Protein AF-A0A667HXL5-F1 (afdb_monomer)

Sequence (169 aa):
MDNKGWSLKGSLLFLLLLLSDLLLCKSVASLPICPSGAVNCQVSLRDLFDRAVILSHYIHNLSSEMFNEFDKRYAQGRGFITKAINSCHTSSLPTPEDKEQAQQIHVHPGVRENEVYSVWSGLPSLQMADEDSRLFAFYNLLHCLRRDSHKIDSYLKLLKCRIVYDSNC

Foldseek 3Di:
DDDPDDPPVVVVVVVVVVVVVVVVVPPDPPDPPAPPPDPDRDDDPLNVLVVQLVVLVVQLVVLVVVLVVLCVPPPPPVPLVVVLPCVDQCSPPPADPDPVSLVPDDDDPPDPDPPDDRDDDLVVQCVDPDPSSNSSSVNNVSVNSNVVSVSSSVSSVSCSCCVVPVVPD

Radius of gyration: 20.73 Å; Cα contacts (8 Å, |Δi|>4): 89; chains: 1; bounding box: 46×42×64 Å

pLDDT: mean 81.25, std 16.04, range [35.31, 98.56]

InterPro domains:
  IPR001400 Somatotropin/prolactin [PF00103] (17-106)
  IPR001400 Somatotropin/prolactin [PTHR11417] (10-106)
  IPR009079 Four-helical cytokine-like, core [G3DSA:1.20.1250.10] (27-106)
  IPR009079 Four-helical cytokine-like, core [G3DSA:1.20.1250.10] (107-169)
  IPR009079 Four-helical cytokine-like, core [SSF47266] (31-169)
  IPR018116 Somatotropin hormone, conserved site [PS00338] (144-161)

Organism: Lynx canadensis (NCBI:txid61383)

Nearest PDB structures (foldseek):
  3nce-assembly1_A  TM=9.709E-01  e=1.136E-11  Homo sapiens
  3ncb-assembly1_A  TM=9.702E-01  e=1.260E-11  Homo sapiens
  3ncc-assembly1_A  TM=9.684E-01  e=1.809E-11  Homo sapiens
  3ncf-assembly1_A  TM=9.667E-01  e=3.928E-11  Homo sapiens
  3npz-assembly1_A  TM=8.610E-01  e=1.074E-09  Homo sapiens

Structure (mmCIF, N/CA/C/O backbone):
data_AF-A0A667HXL5-F1
#
_entry.id   AF-A0A667HXL5-F1
#
loop_
_atom_site.group_PDB
_atom_site.id
_atom_site.type_symbol
_atom_site.label_atom_id
_atom_site.label_alt_id
_atom_site.label_comp_id
_atom_site.label_asym_id
_atom_site.label_entity_id
_atom_site.label_seq_id
_atom_site.pdbx_PDB_ins_code
_atom_site.Cartn_x
_atom_site.Cartn_y
_atom_site.Cartn_z
_atom_site.occupancy
_atom_site.B_iso_or_equiv
_atom_site.auth_seq_id
_atom_site.auth_comp_id
_atom_site.auth_asym_id
_atom_site.auth_atom_id
_atom_site.pdbx_PDB_model_num
ATOM 1 N N . MET A 1 1 ? 10.696 -5.997 -38.984 1.00 39.84 1 MET A N 1
ATOM 2 C CA . MET A 1 1 ? 9.603 -6.909 -38.589 1.00 39.84 1 MET A CA 1
ATOM 3 C C . MET A 1 1 ? 10.240 -7.988 -37.745 1.00 39.84 1 MET A C 1
ATOM 5 O O . MET A 1 1 ? 10.725 -8.941 -38.321 1.00 39.84 1 MET A O 1
ATOM 9 N N . ASP A 1 2 ? 10.280 -7.825 -36.424 1.00 35.31 2 ASP A N 1
ATOM 10 C CA . ASP A 1 2 ? 10.775 -8.874 -35.528 1.00 35.31 2 ASP A CA 1
ATOM 11 C C . ASP A 1 2 ? 9.840 -8.971 -34.327 1.00 35.31 2 ASP A C 1
ATOM 13 O O . ASP A 1 2 ? 9.851 -8.160 -33.403 1.00 35.31 2 ASP A O 1
ATOM 17 N N . ASN A 1 3 ? 8.964 -9.965 -34.421 1.00 42.19 3 ASN A N 1
ATOM 18 C CA . ASN A 1 3 ? 7.966 -10.340 -33.436 1.00 42.19 3 ASN A CA 1
ATOM 19 C C . ASN A 1 3 ? 8.688 -11.085 -32.300 1.00 42.19 3 ASN A C 1
ATOM 21 O O . ASN A 1 3 ? 8.956 -12.282 -32.412 1.00 42.19 3 ASN A O 1
ATOM 25 N N . LYS A 1 4 ? 9.058 -10.402 -31.211 1.00 45.06 4 LYS A N 1
ATOM 26 C CA . LYS A 1 4 ? 9.585 -11.082 -30.016 1.00 45.06 4 LYS A CA 1
ATOM 27 C C . LYS A 1 4 ? 8.421 -11.512 -29.139 1.00 45.06 4 LYS A C 1
ATOM 29 O O . LYS A 1 4 ? 7.924 -10.751 -28.315 1.00 45.06 4 LYS A O 1
ATOM 34 N N . GLY A 1 5 ? 7.991 -12.751 -29.372 1.00 41.84 5 GLY A N 1
ATOM 35 C CA . GLY A 1 5 ? 6.985 -13.432 -28.575 1.00 41.84 5 GLY A CA 1
ATOM 36 C C . GLY A 1 5 ? 7.319 -13.349 -27.091 1.00 41.84 5 GLY A C 1
ATOM 37 O O . GLY A 1 5 ? 8.397 -13.760 -26.654 1.00 41.84 5 GLY A O 1
ATOM 38 N N . TRP A 1 6 ? 6.374 -12.829 -26.308 1.00 43.25 6 TRP A N 1
ATOM 39 C CA . TRP A 1 6 ? 6.334 -13.109 -24.883 1.00 43.25 6 TRP A CA 1
ATOM 40 C C . TRP A 1 6 ? 6.463 -14.615 -24.693 1.00 43.25 6 TRP A C 1
ATOM 42 O O . TRP A 1 6 ? 5.772 -15.389 -25.357 1.00 43.25 6 TRP A O 1
ATOM 52 N N . SER A 1 7 ? 7.379 -15.035 -23.819 1.00 55.12 7 SER A N 1
ATOM 53 C CA . SER A 1 7 ? 7.540 -16.444 -23.483 1.00 55.12 7 SER A CA 1
ATOM 54 C C . SER A 1 7 ? 6.199 -16.967 -22.975 1.00 55.12 7 SER A C 1
ATOM 56 O O . SER A 1 7 ? 5.820 -16.710 -21.829 1.00 55.12 7 SER A O 1
ATOM 58 N N . LEU A 1 8 ? 5.492 -17.708 -23.837 1.00 54.53 8 LEU A N 1
ATOM 59 C CA . LEU A 1 8 ? 4.223 -18.374 -23.534 1.00 54.53 8 LEU A CA 1
ATOM 60 C C . LEU A 1 8 ? 4.318 -19.138 -22.208 1.00 54.53 8 LEU A C 1
ATOM 62 O O . LEU A 1 8 ? 3.344 -19.226 -21.477 1.00 54.53 8 LEU A O 1
ATOM 66 N N . LYS A 1 9 ? 5.516 -19.631 -21.869 1.00 53.34 9 LYS A N 1
ATOM 67 C CA . LYS A 1 9 ? 5.805 -20.389 -20.650 1.00 53.34 9 LYS A CA 1
ATOM 68 C C . LYS A 1 9 ? 5.614 -19.575 -19.368 1.00 53.34 9 LYS A C 1
ATOM 70 O O . LYS A 1 9 ? 5.086 -20.115 -18.407 1.00 53.34 9 LYS A O 1
ATOM 75 N N . GLY A 1 10 ? 6.012 -18.300 -19.340 1.00 62.22 10 GLY A N 1
ATOM 76 C CA . GLY A 1 10 ? 5.896 -17.456 -18.141 1.00 62.22 10 GLY A CA 1
ATOM 77 C C . GLY A 1 10 ? 4.457 -17.013 -17.873 1.00 62.22 10 GLY A C 1
ATOM 78 O O . GLY A 1 10 ? 3.981 -17.092 -16.744 1.00 62.22 10 GLY A O 1
ATOM 79 N N . SER A 1 11 ? 3.743 -16.624 -18.934 1.00 69.94 11 SER A N 1
ATOM 80 C CA . SER A 1 11 ? 2.314 -16.293 -18.859 1.00 69.94 11 SER A CA 1
ATOM 81 C C . SER A 1 11 ? 1.466 -17.524 -18.522 1.00 69.94 11 SER A C 1
ATOM 83 O O . SER A 1 11 ? 0.570 -17.433 -17.688 1.00 69.94 11 SER A O 1
ATOM 85 N N . LEU A 1 12 ? 1.801 -18.689 -19.090 1.00 72.00 12 LEU A N 1
ATOM 86 C CA . LEU A 1 12 ? 1.145 -19.957 -18.779 1.00 72.00 12 LEU A CA 1
ATOM 87 C C . LEU A 1 12 ? 1.397 -20.390 -17.332 1.00 72.00 12 LEU A C 1
ATOM 89 O O . LEU A 1 12 ? 0.460 -20.816 -16.678 1.00 72.00 12 LEU A O 1
ATOM 93 N N . LEU A 1 13 ? 2.618 -20.248 -16.808 1.00 73.62 13 LEU A N 1
ATOM 94 C CA . LEU A 1 13 ? 2.924 -20.568 -15.409 1.00 73.62 13 LEU A CA 1
ATOM 95 C C . LEU A 1 13 ? 2.130 -19.698 -14.430 1.00 73.62 13 LEU A C 1
ATOM 97 O O . LEU A 1 13 ? 1.582 -20.227 -13.472 1.00 73.62 13 LEU A O 1
ATOM 101 N N . PHE A 1 14 ? 2.021 -18.392 -14.687 1.00 69.56 14 PHE A N 1
ATOM 102 C CA . PHE A 1 14 ? 1.228 -17.488 -13.850 1.00 69.56 14 PHE A CA 1
ATOM 103 C C . PHE A 1 14 ? -0.275 -17.796 -13.932 1.00 69.56 14 PHE A C 1
ATOM 105 O O . PHE A 1 14 ? -0.952 -17.849 -12.909 1.00 69.56 14 PHE A O 1
ATOM 112 N N . LEU A 1 15 ? -0.789 -18.075 -15.137 1.00 72.50 15 LEU A N 1
ATOM 113 C CA . LEU A 1 15 ? -2.181 -18.480 -15.342 1.00 72.50 15 LEU A CA 1
ATOM 114 C C . LEU A 1 15 ? -2.484 -19.831 -14.677 1.00 72.50 15 LEU A C 1
ATOM 116 O O . LEU A 1 15 ? -3.542 -19.995 -14.080 1.00 72.50 15 LEU A O 1
ATOM 120 N N . LEU A 1 16 ? -1.548 -20.781 -14.739 1.00 73.38 16 LEU A N 1
ATOM 121 C CA . LEU A 1 16 ? -1.641 -22.067 -14.051 1.00 73.38 16 LEU A CA 1
ATOM 122 C C . LEU A 1 16 ? -1.599 -21.898 -12.532 1.00 73.38 16 LEU A C 1
ATOM 124 O O . LEU A 1 16 ? -2.334 -22.606 -11.852 1.00 73.38 16 LEU A O 1
ATOM 128 N N . LEU A 1 17 ? -0.798 -20.967 -12.003 1.00 76.12 17 LEU A N 1
ATOM 129 C CA . LEU A 1 17 ? -0.768 -20.657 -10.571 1.00 76.12 17 LEU A CA 1
ATOM 130 C C . LEU A 1 17 ? -2.128 -20.111 -10.114 1.00 76.12 17 LEU A C 1
ATOM 132 O O . LEU A 1 17 ? -2.751 -20.690 -9.232 1.00 76.12 17 LEU A O 1
ATOM 136 N N . LE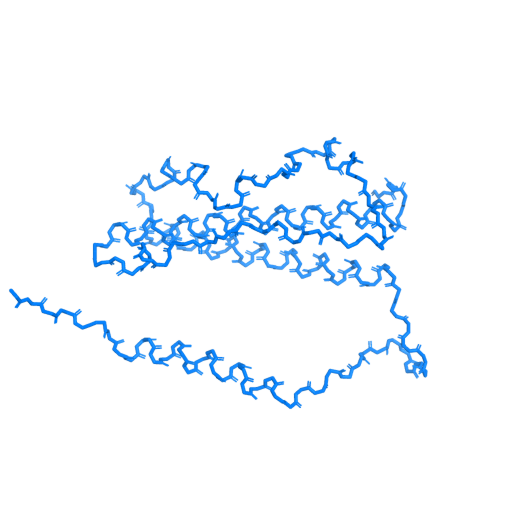U A 1 18 ? -2.648 -19.097 -10.814 1.00 71.50 18 LEU A N 1
ATOM 137 C CA . LEU A 1 18 ? -3.958 -18.499 -10.535 1.00 71.50 18 LEU A CA 1
ATOM 138 C C . LEU A 1 18 ? -5.109 -19.511 -10.644 1.00 71.50 18 LEU A C 1
ATOM 140 O O . LEU A 1 18 ? -6.017 -19.511 -9.816 1.00 71.50 18 LEU A O 1
ATOM 144 N N . LEU A 1 19 ? -5.082 -20.384 -11.657 1.00 68.62 19 LEU A N 1
ATOM 145 C CA . LEU A 1 19 ? -6.066 -21.457 -11.814 1.00 68.62 19 LEU A CA 1
ATOM 146 C C . LEU A 1 19 ? -5.923 -22.521 -10.721 1.00 68.62 19 LEU A C 1
ATOM 148 O O . LEU A 1 19 ? -6.937 -23.047 -10.273 1.00 68.62 19 LEU A O 1
ATOM 152 N N . SER A 1 20 ? -4.701 -22.827 -10.279 1.00 68.88 20 SER A N 1
ATOM 153 C CA . SER A 1 20 ? -4.447 -23.770 -9.183 1.00 68.88 20 SER A CA 1
ATOM 154 C C . SER A 1 20 ? -4.972 -23.228 -7.859 1.00 68.88 20 SER A C 1
ATOM 156 O O . SER A 1 20 ? -5.645 -23.967 -7.149 1.00 68.88 20 SER A O 1
ATOM 158 N N . ASP A 1 21 ? -4.771 -21.941 -7.575 1.00 66.25 21 ASP A N 1
ATOM 159 C CA . ASP A 1 21 ? -5.335 -21.274 -6.398 1.00 66.25 21 ASP A CA 1
ATOM 160 C C . ASP A 1 21 ? -6.874 -21.266 -6.449 1.00 66.25 21 ASP A C 1
ATOM 162 O O . ASP A 1 21 ? -7.536 -21.619 -5.473 1.00 66.25 21 ASP A O 1
ATOM 166 N N . LEU A 1 22 ? -7.467 -20.985 -7.619 1.00 61.00 22 LEU A N 1
ATOM 167 C CA . LEU A 1 22 ? -8.922 -21.066 -7.821 1.00 61.00 22 LEU A CA 1
ATOM 168 C C . LEU A 1 22 ? -9.479 -22.490 -7.640 1.00 61.00 22 LEU A C 1
ATOM 170 O O . LEU A 1 22 ? -10.593 -22.665 -7.140 1.00 61.00 22 LEU A O 1
ATOM 174 N N . LEU A 1 23 ? -8.739 -23.509 -8.089 1.00 58.56 23 LEU A N 1
ATOM 175 C CA . LEU A 1 23 ? -9.132 -24.919 -8.011 1.00 58.56 23 LEU A CA 1
ATOM 176 C C . LEU A 1 23 ? -8.954 -25.484 -6.598 1.00 58.56 23 LEU A C 1
ATOM 178 O O . LEU A 1 23 ? -9.820 -26.229 -6.144 1.00 58.56 23 LEU A O 1
ATOM 182 N N . LEU A 1 24 ? -7.893 -25.093 -5.888 1.00 56.28 24 LEU A N 1
ATOM 183 C CA . LEU A 1 24 ? -7.665 -25.437 -4.482 1.00 56.28 24 LEU A CA 1
ATOM 184 C C . LEU A 1 24 ? -8.771 -24.866 -3.586 1.00 56.28 24 LEU A C 1
ATOM 186 O O . LEU A 1 24 ? -9.174 -25.519 -2.629 1.00 56.28 24 LEU A O 1
ATOM 190 N N . CYS A 1 25 ? -9.341 -23.709 -3.931 1.00 56.00 25 CYS A N 1
ATOM 191 C CA . CYS A 1 25 ? -10.451 -23.106 -3.192 1.00 56.00 25 CYS A CA 1
ATOM 192 C C . CYS A 1 25 ? -11.826 -23.766 -3.416 1.00 56.00 25 CYS A C 1
ATOM 194 O O . CYS A 1 25 ? -12.740 -23.500 -2.637 1.00 56.00 25 CYS A O 1
ATOM 196 N N . LYS A 1 26 ? -12.016 -24.637 -4.422 1.00 51.53 26 LYS A N 1
ATOM 197 C CA . LYS A 1 26 ? -13.339 -25.241 -4.713 1.00 51.53 26 LYS A CA 1
ATOM 198 C C . LYS A 1 26 ? -13.843 -26.222 -3.647 1.00 51.53 26 LYS A C 1
ATOM 200 O O . LYS A 1 26 ? -15.029 -26.541 -3.647 1.00 51.53 26 LYS A O 1
ATOM 205 N N . SER A 1 27 ? -12.976 -26.697 -2.754 1.00 52.66 27 SER A N 1
ATOM 206 C CA . SER A 1 27 ? -13.305 -27.720 -1.747 1.00 52.66 27 SER A CA 1
ATOM 207 C C . SER A 1 27 ? -12.857 -27.374 -0.324 1.00 52.66 27 SER A C 1
ATOM 209 O O . SER A 1 27 ? -12.886 -28.236 0.552 1.00 52.66 27 SER A O 1
ATOM 211 N N . VAL A 1 28 ? -12.461 -26.126 -0.061 1.00 51.88 28 VAL A N 1
ATOM 212 C CA . VAL A 1 28 ? -12.132 -25.682 1.300 1.00 51.88 28 VAL A CA 1
ATOM 213 C C . VAL A 1 28 ? -13.409 -25.173 1.958 1.00 51.88 28 VAL A C 1
ATOM 215 O O . VAL A 1 28 ? -13.764 -24.003 1.846 1.00 51.88 28 VAL A O 1
ATOM 218 N N . ALA A 1 29 ? -14.119 -26.061 2.649 1.00 52.22 29 ALA A N 1
ATOM 219 C CA . ALA A 1 29 ? -15.100 -25.625 3.632 1.00 52.22 29 ALA A CA 1
ATOM 220 C C . ALA A 1 29 ? -14.330 -24.976 4.790 1.00 52.22 29 ALA A C 1
ATOM 222 O O . ALA A 1 29 ? -13.626 -25.660 5.536 1.00 52.22 29 ALA A O 1
ATOM 223 N N . SER A 1 30 ? -14.416 -23.652 4.927 1.00 56.09 30 SER A N 1
ATOM 224 C CA . SER A 1 30 ? -13.877 -22.959 6.093 1.00 56.09 30 SER A CA 1
ATOM 225 C C . SER A 1 30 ? -14.727 -23.315 7.313 1.00 56.09 30 SER A C 1
ATOM 227 O O . SER A 1 30 ? -15.760 -22.707 7.585 1.00 56.09 30 SER A O 1
ATOM 229 N N . LEU A 1 31 ? -14.301 -24.329 8.066 1.00 54.62 31 LEU A N 1
ATOM 230 C CA . LEU A 1 31 ? -14.822 -24.549 9.410 1.00 54.62 31 LEU A CA 1
ATOM 231 C C . LEU A 1 31 ? -14.386 -23.365 10.280 1.00 54.62 31 LEU A C 1
ATOM 233 O O . LEU A 1 31 ? -13.186 -23.070 10.344 1.00 54.62 31 LEU A O 1
ATOM 237 N N . PRO A 1 32 ? -15.317 -22.662 10.944 1.00 58.69 32 PRO A N 1
ATOM 238 C CA . PRO A 1 32 ? -14.925 -21.613 11.861 1.00 58.69 32 PRO A CA 1
ATOM 239 C C . PRO A 1 32 ? -14.113 -22.245 12.998 1.00 58.69 32 PRO A C 1
ATOM 241 O O . PRO A 1 32 ? -14.584 -23.140 13.698 1.00 58.69 32 PRO A O 1
ATOM 244 N N . ILE A 1 33 ? -12.868 -21.795 13.176 1.00 62.81 33 ILE A N 1
ATOM 245 C CA . ILE A 1 33 ? -12.057 -22.148 14.347 1.00 62.81 33 ILE A CA 1
ATOM 246 C C . ILE A 1 33 ? -12.641 -21.360 15.520 1.00 62.81 33 ILE A C 1
ATOM 248 O O . ILE A 1 33 ? -12.233 -20.228 15.789 1.00 62.81 33 ILE A O 1
ATOM 252 N N . CYS A 1 34 ? -13.660 -21.924 16.164 1.00 62.34 34 CYS A N 1
ATOM 253 C CA . CYS A 1 34 ? -14.272 -21.337 17.346 1.00 62.34 34 CYS A CA 1
ATOM 254 C C . CYS A 1 34 ? -13.369 -21.642 18.548 1.00 62.34 34 CYS A C 1
ATOM 256 O O . CYS A 1 34 ? -13.085 -22.817 18.809 1.00 62.34 34 CYS A O 1
ATOM 258 N N . PRO A 1 35 ? -12.920 -20.628 19.303 1.00 57.44 35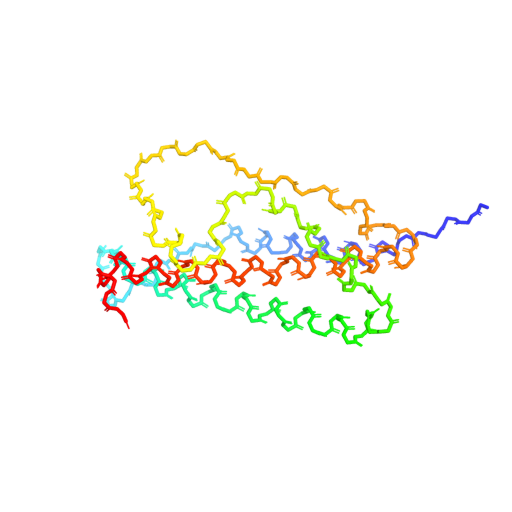 PRO A N 1
ATOM 259 C CA . PRO A 1 35 ? -12.314 -20.874 20.600 1.00 57.44 35 PRO A CA 1
ATOM 260 C C . PRO A 1 35 ? -13.295 -21.702 21.445 1.00 57.44 35 PRO A C 1
ATOM 262 O O . PRO A 1 35 ? -14.478 -21.373 21.535 1.00 57.44 35 PRO A O 1
ATOM 265 N N . SER A 1 36 ? -12.811 -22.794 22.035 1.00 59.09 36 SER A N 1
ATOM 266 C CA . SER A 1 36 ? -13.529 -23.570 23.060 1.00 59.09 36 SER A CA 1
ATOM 267 C C . SER A 1 36 ? -14.707 -24.455 22.611 1.00 59.09 36 SER A C 1
ATOM 269 O O . SER A 1 36 ? -15.450 -24.926 23.467 1.00 59.09 36 SER A O 1
ATOM 271 N N . GLY A 1 37 ? -14.889 -24.738 21.314 1.00 56.28 37 GLY A N 1
ATOM 272 C CA . GLY A 1 37 ? -15.869 -25.746 20.861 1.00 56.28 37 GLY A CA 1
ATOM 273 C C . GLY A 1 37 ? -17.345 -25.385 21.102 1.00 56.28 37 GLY A C 1
ATOM 274 O O . GLY A 1 37 ? -18.192 -26.272 21.189 1.00 56.28 37 GLY A O 1
ATOM 275 N N . ALA A 1 38 ? -17.661 -24.093 21.234 1.00 58.50 38 ALA A N 1
ATOM 276 C CA . ALA A 1 38 ? -19.022 -23.621 21.474 1.00 58.50 38 ALA A CA 1
ATOM 277 C C . ALA A 1 38 ? -19.945 -23.844 20.258 1.00 58.50 38 ALA A C 1
ATOM 279 O O . ALA A 1 38 ? -19.580 -23.551 19.121 1.00 58.50 38 ALA A O 1
ATOM 280 N N . VAL A 1 39 ? -21.173 -24.304 20.528 1.00 60.94 39 VAL A N 1
ATOM 281 C CA . VAL A 1 39 ? -22.228 -24.596 19.532 1.00 60.94 39 VAL A CA 1
ATOM 282 C C . VAL A 1 39 ? -22.670 -23.341 18.760 1.00 60.94 39 VAL A C 1
ATOM 284 O O . VAL A 1 39 ? -23.049 -23.437 17.597 1.00 60.94 39 VAL A O 1
ATOM 287 N N . ASN A 1 40 ? -22.550 -22.158 19.374 1.00 63.56 40 ASN A N 1
ATOM 288 C CA . ASN A 1 40 ? -22.792 -20.868 18.733 1.00 63.56 40 ASN A CA 1
ATOM 289 C C . ASN A 1 40 ? -21.463 -20.135 18.547 1.00 63.56 40 ASN A C 1
ATOM 291 O O . ASN A 1 40 ? -20.917 -19.562 19.491 1.00 63.56 40 ASN A O 1
ATOM 295 N N . CYS A 1 41 ? -20.937 -20.160 17.324 1.00 67.44 41 CYS A N 1
ATOM 296 C CA . CYS A 1 41 ? -19.689 -19.487 16.991 1.00 67.44 41 CYS A CA 1
ATOM 297 C C . CYS A 1 41 ? -19.914 -17.979 16.835 1.00 67.44 41 CYS A C 1
ATOM 299 O O . CYS A 1 41 ? -20.091 -17.470 15.730 1.00 67.44 41 CYS A O 1
ATOM 301 N N . GLN A 1 42 ? -19.943 -17.260 17.953 1.00 69.88 42 GLN A N 1
ATOM 302 C CA . GLN A 1 42 ? -20.020 -15.807 17.938 1.00 69.88 42 GLN A CA 1
ATOM 303 C C . GLN A 1 42 ? -18.615 -15.226 18.099 1.00 69.88 42 GLN A C 1
ATOM 305 O O . GLN A 1 42 ? -18.056 -15.207 19.192 1.00 69.88 42 GLN A O 1
ATOM 310 N N . VAL A 1 43 ? -18.034 -14.764 16.993 1.00 77.06 43 VAL A N 1
ATOM 311 C CA . VAL A 1 43 ? -16.758 -14.040 17.011 1.00 77.06 43 VAL A CA 1
ATOM 312 C C . VAL A 1 4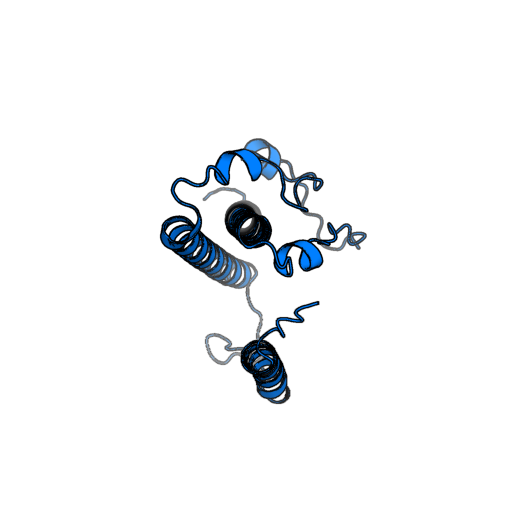3 ? -17.011 -12.630 17.540 1.00 77.06 43 VAL A C 1
ATOM 314 O O . VAL A 1 43 ? -17.930 -11.952 17.075 1.00 77.06 43 VAL A O 1
ATOM 317 N N . SER A 1 44 ? -16.222 -12.179 18.518 1.00 86.12 44 SER A N 1
ATOM 318 C CA . SER A 1 44 ? -16.366 -10.818 19.031 1.00 86.12 44 SER A CA 1
ATOM 319 C C . SER A 1 44 ? -15.845 -9.797 18.016 1.00 86.12 44 SER A C 1
ATOM 321 O O . SER A 1 44 ? -14.935 -10.074 17.232 1.00 86.12 44 SER A O 1
ATOM 323 N N . LEU A 1 45 ? -16.385 -8.576 18.047 1.00 87.12 45 LEU A N 1
ATOM 324 C CA . LEU A 1 45 ? -15.885 -7.486 17.206 1.00 87.12 45 LEU A CA 1
ATOM 325 C C . LEU A 1 45 ? -14.395 -7.200 17.470 1.00 87.12 45 LEU A C 1
ATOM 327 O O . LEU A 1 45 ? -13.655 -6.872 16.546 1.00 87.12 45 LEU A O 1
ATOM 331 N N . ARG A 1 46 ? -13.944 -7.397 18.716 1.00 88.81 46 ARG A N 1
ATOM 332 C CA . ARG A 1 46 ? -12.531 -7.317 19.100 1.00 88.81 46 ARG A CA 1
ATOM 333 C C . ARG A 1 46 ? -11.686 -8.345 18.346 1.00 88.81 46 ARG A C 1
ATOM 335 O O . ARG A 1 46 ? -10.712 -7.949 17.719 1.00 88.81 46 ARG A O 1
ATOM 342 N N . ASP A 1 47 ? -12.089 -9.615 18.340 1.00 88.19 47 ASP A N 1
ATOM 343 C CA . ASP A 1 47 ? -11.340 -10.680 17.656 1.00 88.19 47 ASP A CA 1
ATOM 344 C C . ASP A 1 47 ? -11.291 -10.465 16.134 1.00 88.19 47 ASP A C 1
ATOM 346 O O . ASP A 1 47 ? -10.289 -10.779 15.488 1.00 88.19 47 ASP A O 1
ATOM 350 N N . LEU A 1 48 ? -12.363 -9.917 15.547 1.00 90.31 48 LEU A N 1
ATOM 351 C CA . LEU A 1 48 ? -12.393 -9.536 14.131 1.00 90.31 48 LEU A CA 1
ATOM 352 C C . LEU A 1 48 ? -11.377 -8.432 13.831 1.00 90.31 48 LEU A C 1
ATOM 354 O O . LEU A 1 48 ? -10.583 -8.573 12.900 1.00 90.31 48 LEU A O 1
ATOM 358 N N . PHE A 1 49 ? -11.364 -7.363 14.632 1.00 93.50 49 PHE A N 1
ATOM 359 C CA . PHE A 1 49 ? -10.383 -6.291 14.484 1.00 93.50 49 PHE A CA 1
ATOM 360 C C . PHE A 1 49 ? -8.951 -6.772 14.736 1.00 93.50 49 PHE A C 1
ATOM 362 O O . PHE A 1 49 ? -8.051 -6.359 14.010 1.00 93.50 49 PHE A O 1
ATOM 369 N N . ASP A 1 50 ? -8.723 -7.657 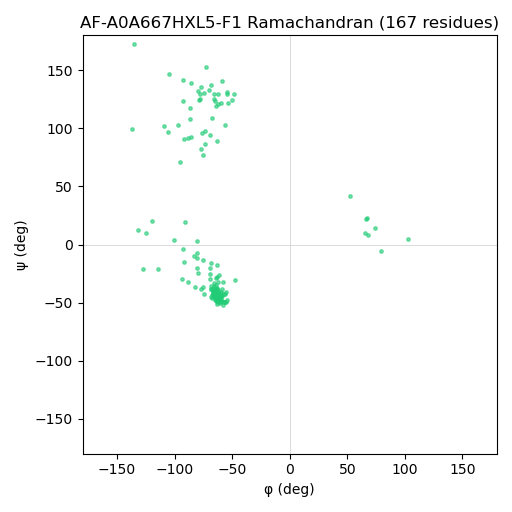15.709 1.00 93.50 50 ASP A N 1
ATOM 370 C CA . ASP A 1 50 ? -7.402 -8.240 15.971 1.00 93.50 50 ASP A CA 1
ATOM 371 C C . ASP A 1 50 ? -6.870 -8.975 14.742 1.00 93.50 50 ASP A C 1
ATOM 373 O O . ASP A 1 50 ? -5.754 -8.711 14.292 1.00 93.50 50 ASP A O 1
ATOM 377 N N . ARG A 1 51 ? -7.692 -9.838 14.136 1.00 93.69 51 ARG A N 1
ATOM 378 C CA . ARG A 1 51 ? -7.325 -10.546 12.902 1.00 93.69 51 ARG A CA 1
ATOM 379 C C . ARG A 1 51 ? -7.107 -9.587 11.737 1.00 93.69 51 ARG A C 1
ATOM 381 O O . ARG A 1 51 ? -6.122 -9.739 11.018 1.00 93.69 51 ARG A O 1
ATOM 388 N N . ALA A 1 52 ? -7.993 -8.607 11.556 1.00 95.25 52 ALA A N 1
ATOM 389 C CA . ALA A 1 52 ? -7.888 -7.631 10.474 1.00 95.25 52 ALA A CA 1
ATOM 390 C C . ALA A 1 52 ? -6.592 -6.813 10.568 1.00 95.25 52 ALA A C 1
ATOM 392 O O . ALA A 1 52 ? -5.884 -6.698 9.573 1.00 95.25 52 ALA A O 1
ATOM 393 N N . VAL A 1 53 ? -6.249 -6.319 11.764 1.00 97.06 53 VAL A N 1
ATOM 394 C CA . VAL A 1 53 ? -5.018 -5.551 12.013 1.00 97.06 53 VAL A CA 1
ATOM 395 C C . VAL A 1 53 ? -3.765 -6.412 11.825 1.00 97.06 53 VAL A C 1
ATOM 397 O O . VAL A 1 53 ? -2.782 -5.954 11.249 1.00 97.06 53 VAL A O 1
ATOM 400 N N . ILE A 1 54 ? -3.778 -7.673 12.274 1.00 96.88 54 ILE A N 1
ATOM 401 C CA . ILE A 1 54 ? -2.647 -8.590 12.054 1.00 96.88 54 ILE A CA 1
ATOM 402 C C . ILE A 1 54 ? -2.419 -8.813 10.554 1.00 96.88 54 ILE A C 1
ATOM 404 O O . ILE A 1 54 ? -1.283 -8.734 10.082 1.00 96.88 54 ILE A O 1
ATOM 408 N N . LEU A 1 55 ? -3.490 -9.066 9.798 1.00 98.19 55 LEU A N 1
ATOM 409 C CA . LEU A 1 55 ? -3.406 -9.293 8.357 1.00 98.19 55 LEU A CA 1
ATOM 410 C C . LEU A 1 55 ? -2.978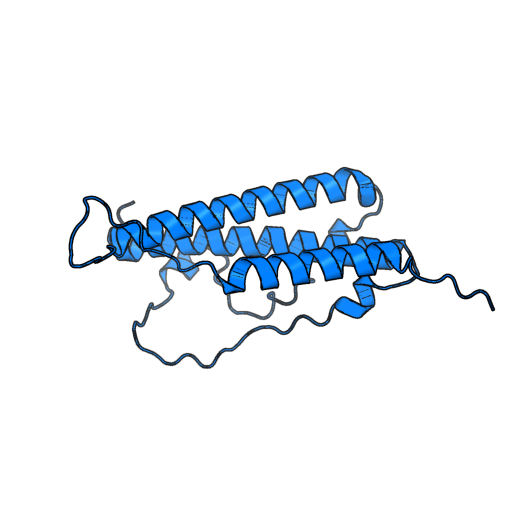 -8.032 7.600 1.00 98.19 55 LEU A C 1
ATOM 412 O O . LEU A 1 55 ? -2.117 -8.127 6.728 1.00 98.19 55 LEU A O 1
ATOM 416 N N . SER A 1 56 ? -3.518 -6.856 7.935 1.00 97.81 56 SER A N 1
ATOM 417 C CA . SER A 1 56 ? -3.131 -5.599 7.283 1.00 97.81 56 SER A CA 1
ATOM 418 C C . SER A 1 56 ? -1.668 -5.259 7.516 1.00 97.81 56 SER A C 1
ATOM 420 O O . SER A 1 56 ? -0.964 -4.911 6.569 1.00 97.81 56 SER A O 1
ATOM 422 N N . HIS A 1 57 ? -1.189 -5.435 8.747 1.00 98.12 57 HIS A N 1
ATOM 423 C CA . HIS A 1 57 ? 0.210 -5.228 9.092 1.00 98.12 57 HIS A CA 1
ATOM 424 C C . HIS A 1 57 ? 1.120 -6.184 8.311 1.00 98.12 57 HIS A C 1
ATOM 426 O O . HIS A 1 57 ? 2.131 -5.768 7.747 1.00 98.12 57 HIS A O 1
ATOM 432 N N . TYR A 1 58 ? 0.736 -7.459 8.212 1.00 98.25 58 TYR A N 1
ATOM 433 C CA . TYR A 1 58 ? 1.476 -8.444 7.428 1.00 98.25 58 TYR A CA 1
ATOM 434 C C . TYR A 1 58 ? 1.525 -8.088 5.932 1.00 98.25 58 TYR A C 1
ATOM 436 O O . TYR A 1 58 ? 2.598 -8.106 5.330 1.00 98.25 58 TYR A O 1
ATOM 444 N N . ILE A 1 59 ? 0.393 -7.691 5.341 1.00 97.81 59 ILE A N 1
ATOM 445 C CA . ILE A 1 59 ? 0.312 -7.257 3.937 1.00 97.81 59 ILE A CA 1
ATOM 446 C C . ILE A 1 59 ? 1.191 -6.026 3.691 1.00 97.81 59 ILE A C 1
ATOM 448 O O . ILE A 1 59 ? 1.903 -5.974 2.686 1.00 97.81 59 ILE A O 1
ATOM 452 N N . HIS A 1 60 ? 1.167 -5.042 4.593 1.00 98.38 60 HIS A N 1
ATOM 453 C CA . HIS A 1 60 ? 2.012 -3.855 4.493 1.00 98.38 60 HIS A CA 1
ATOM 454 C C . HIS A 1 60 ? 3.507 -4.202 4.548 1.00 98.38 60 HIS A C 1
ATOM 456 O O . HIS A 1 60 ? 4.282 -3.696 3.729 1.00 98.38 60 HIS A O 1
ATOM 462 N N . ASN A 1 61 ? 3.910 -5.096 5.454 1.00 98.44 61 ASN A N 1
ATOM 463 C CA . ASN A 1 61 ? 5.298 -5.542 5.563 1.00 98.44 61 ASN A CA 1
ATOM 464 C C . ASN A 1 61 ? 5.762 -6.236 4.280 1.00 98.44 61 ASN A C 1
ATOM 466 O O . ASN A 1 61 ? 6.762 -5.821 3.697 1.00 98.44 61 ASN A O 1
ATOM 470 N N . LEU A 1 62 ? 4.988 -7.199 3.770 1.00 98.56 62 LEU A N 1
ATOM 471 C CA . LEU A 1 62 ? 5.297 -7.873 2.505 1.00 98.56 62 LEU A CA 1
ATOM 472 C C . LEU A 1 62 ? 5.350 -6.898 1.322 1.00 98.56 62 LEU A C 1
ATOM 474 O O . LEU A 1 62 ? 6.235 -6.989 0.474 1.00 98.56 62 LEU A O 1
ATOM 478 N N . SER A 1 63 ? 4.424 -5.939 1.266 1.00 98.12 63 SER A N 1
ATOM 479 C CA . SER A 1 63 ? 4.408 -4.906 0.222 1.00 98.12 63 SER A CA 1
ATOM 480 C C . SER A 1 63 ? 5.651 -4.016 0.288 1.00 98.12 63 SER A C 1
ATOM 482 O O . SER A 1 63 ? 6.201 -3.636 -0.746 1.00 98.12 63 SER A O 1
ATOM 484 N N . SER A 1 64 ? 6.116 -3.701 1.499 1.00 98.50 64 SER A N 1
ATOM 485 C CA . SER A 1 64 ? 7.334 -2.924 1.731 1.00 98.50 64 SER A CA 1
ATOM 486 C C . SER A 1 64 ? 8.587 -3.696 1.333 1.00 98.50 64 SER A C 1
ATOM 488 O O . SER A 1 64 ? 9.431 -3.144 0.630 1.00 98.50 64 SER A O 1
ATOM 490 N N . GLU A 1 65 ? 8.691 -4.968 1.716 1.00 98.31 65 GLU A N 1
ATOM 491 C CA . GLU A 1 65 ? 9.789 -5.856 1.317 1.00 98.31 65 GLU A CA 1
ATOM 492 C C . GLU A 1 65 ? 9.853 -6.015 -0.204 1.00 98.31 65 GLU A C 1
ATOM 494 O O . GLU A 1 65 ? 10.902 -5.790 -0.807 1.00 98.31 65 GLU A O 1
ATOM 499 N N . MET A 1 66 ? 8.716 -6.305 -0.842 1.00 97.62 66 MET A N 1
ATOM 500 C CA . MET A 1 66 ? 8.625 -6.445 -2.294 1.00 97.62 66 MET A CA 1
ATOM 501 C C . MET A 1 66 ? 9.047 -5.162 -3.022 1.00 97.62 66 MET A C 1
ATOM 503 O O . MET A 1 66 ? 9.804 -5.227 -3.992 1.00 97.62 66 MET A O 1
ATOM 507 N N . PHE A 1 67 ? 8.589 -3.995 -2.556 1.00 96.75 67 PHE A N 1
ATOM 508 C CA . PHE A 1 67 ? 9.004 -2.712 -3.123 1.00 96.75 67 PHE A CA 1
ATOM 509 C C . PHE A 1 67 ? 10.510 -2.478 -2.953 1.00 96.75 67 PHE A C 1
ATOM 511 O O . PHE A 1 67 ? 11.171 -2.098 -3.916 1.00 96.75 67 PHE A O 1
ATOM 518 N N . ASN A 1 68 ? 11.057 -2.718 -1.760 1.00 96.81 68 ASN A N 1
ATOM 519 C CA . ASN A 1 68 ? 12.469 -2.471 -1.468 1.00 96.81 68 ASN A CA 1
ATOM 520 C C . ASN A 1 68 ? 13.391 -3.374 -2.302 1.00 96.81 68 ASN A C 1
ATOM 522 O O . ASN A 1 68 ? 14.384 -2.897 -2.851 1.00 96.81 68 ASN A O 1
ATOM 526 N N . GLU A 1 69 ? 13.053 -4.658 -2.445 1.00 97.75 69 GLU A N 1
ATOM 527 C CA . GLU A 1 69 ? 13.816 -5.590 -3.282 1.00 97.75 69 GLU A CA 1
ATOM 528 C C . GLU A 1 69 ? 13.731 -5.224 -4.769 1.00 97.75 69 GLU A C 1
ATOM 530 O O . GLU A 1 69 ? 14.741 -5.259 -5.480 1.00 97.75 69 GLU A O 1
ATOM 535 N N . PHE A 1 70 ? 12.553 -4.810 -5.249 1.00 96.06 70 PHE A N 1
ATOM 536 C CA . PHE A 1 70 ? 12.406 -4.329 -6.621 1.00 96.06 70 PHE A CA 1
ATOM 537 C C . PHE A 1 70 ? 13.212 -3.047 -6.865 1.00 96.06 70 PHE A C 1
ATOM 539 O O . PHE A 1 70 ? 13.936 -2.963 -7.858 1.00 96.06 70 PHE A O 1
ATOM 546 N N . ASP A 1 71 ? 13.121 -2.066 -5.962 1.00 95.44 71 ASP A N 1
ATOM 547 C CA . ASP A 1 71 ? 13.837 -0.792 -6.064 1.00 95.44 71 ASP A CA 1
ATOM 548 C C . ASP A 1 71 ? 15.347 -1.023 -6.137 1.00 95.44 71 ASP A C 1
ATOM 550 O O . ASP A 1 71 ? 15.998 -0.601 -7.098 1.00 95.44 71 ASP A O 1
ATOM 554 N N . LYS A 1 72 ? 15.877 -1.801 -5.186 1.00 95.56 72 LYS A N 1
ATOM 555 C CA . LYS A 1 72 ? 17.292 -2.170 -5.103 1.00 95.56 72 LYS A CA 1
ATOM 556 C C . LYS A 1 72 ? 17.802 -2.835 -6.378 1.00 95.56 72 LYS A C 1
ATOM 558 O O . LYS A 1 72 ? 18.926 -2.569 -6.796 1.00 95.56 72 LYS A O 1
ATOM 563 N N . ARG A 1 73 ? 17.006 -3.719 -6.985 1.00 96.00 73 ARG A N 1
ATOM 564 C CA . ARG A 1 73 ? 17.446 -4.533 -8.124 1.00 96.00 73 ARG A CA 1
ATOM 565 C C . ARG A 1 73 ? 17.228 -3.873 -9.484 1.00 96.00 73 ARG A C 1
ATOM 567 O O . ARG A 1 73 ? 18.007 -4.137 -10.397 1.00 96.00 73 ARG A O 1
ATOM 574 N N . TYR A 1 74 ? 16.185 -3.059 -9.636 1.00 94.44 74 TYR A N 1
ATOM 575 C CA . TYR A 1 74 ? 15.732 -2.597 -10.953 1.00 94.44 74 TYR A CA 1
ATOM 576 C C . TYR A 1 74 ? 15.586 -1.076 -11.093 1.00 94.44 74 TYR A C 1
ATOM 578 O O . TYR A 1 74 ? 15.610 -0.591 -12.224 1.00 94.44 74 TYR A O 1
ATOM 586 N N . ALA A 1 75 ? 15.444 -0.315 -10.001 1.00 91.38 75 ALA A N 1
ATOM 587 C CA . ALA A 1 75 ? 15.116 1.115 -10.066 1.00 91.38 75 ALA A CA 1
ATOM 588 C C . ALA A 1 75 ? 16.215 2.055 -9.546 1.00 91.38 75 ALA A C 1
ATOM 590 O O . ALA A 1 75 ? 16.230 3.232 -9.927 1.00 91.38 75 ALA A O 1
ATOM 591 N N . GLN A 1 76 ? 17.143 1.570 -8.711 1.00 87.81 76 GLN A N 1
ATOM 592 C CA . GLN A 1 76 ? 18.238 2.397 -8.202 1.00 87.81 76 GLN A CA 1
ATOM 593 C C . GLN A 1 76 ? 19.034 3.048 -9.339 1.00 87.81 76 GLN A C 1
ATOM 595 O O . GLN A 1 76 ? 19.412 2.408 -10.318 1.00 87.81 76 GLN A O 1
ATOM 600 N N . GLY A 1 77 ? 19.253 4.360 -9.221 1.00 84.38 77 GLY A N 1
ATOM 601 C CA . GLY A 1 77 ? 19.947 5.167 -10.229 1.00 84.38 77 GLY A CA 1
ATOM 602 C C . GLY A 1 77 ? 19.110 5.570 -11.452 1.00 84.38 77 GLY A C 1
ATOM 603 O O . GLY A 1 77 ? 19.584 6.377 -12.244 1.00 84.38 77 GLY A O 1
ATOM 604 N N . ARG A 1 78 ? 17.863 5.090 -11.604 1.00 89.00 78 ARG A N 1
ATOM 605 C CA . ARG A 1 78 ? 16.995 5.421 -12.758 1.00 89.00 78 ARG A CA 1
ATOM 606 C C . ARG A 1 78 ? 16.059 6.616 -12.538 1.00 89.00 78 ARG A C 1
ATOM 608 O O . ARG A 1 78 ? 15.326 7.008 -13.444 1.00 89.00 78 ARG A O 1
ATOM 615 N N . GLY A 1 79 ? 16.044 7.196 -11.336 1.00 89.12 79 GLY A N 1
ATOM 616 C CA . GLY A 1 79 ? 15.216 8.368 -11.021 1.00 89.12 79 GLY A CA 1
ATOM 617 C C . GLY A 1 79 ? 13.704 8.106 -11.057 1.00 89.12 79 GLY A C 1
ATOM 618 O O . GLY A 1 79 ? 12.926 9.039 -11.223 1.00 89.12 79 GLY A O 1
ATOM 619 N N . PHE A 1 80 ? 13.259 6.854 -10.912 1.00 91.75 80 PHE A N 1
ATOM 620 C CA . PHE A 1 80 ? 11.832 6.503 -10.965 1.00 91.75 80 PHE A CA 1
ATOM 621 C C . PHE A 1 80 ? 11.009 7.119 -9.829 1.00 91.75 80 PHE A C 1
ATOM 623 O O . PHE A 1 80 ? 9.834 7.425 -10.029 1.00 91.75 80 PHE A O 1
ATOM 630 N N . ILE A 1 81 ? 11.627 7.367 -8.670 1.00 86.81 81 ILE A N 1
ATOM 631 C CA . ILE A 1 81 ? 10.950 7.944 -7.506 1.00 86.81 81 ILE A CA 1
ATOM 632 C C . ILE A 1 81 ? 10.283 9.288 -7.813 1.00 86.81 81 ILE A C 1
ATOM 634 O O . ILE A 1 81 ? 9.140 9.495 -7.424 1.00 86.81 81 ILE A O 1
ATOM 638 N N . THR A 1 82 ? 10.941 10.178 -8.562 1.00 86.75 82 THR A N 1
ATOM 639 C CA . THR A 1 82 ? 10.406 11.519 -8.853 1.00 86.75 82 THR A CA 1
ATOM 640 C C . THR A 1 82 ? 9.192 11.467 -9.774 1.00 86.75 82 THR A C 1
ATOM 642 O O . THR A 1 82 ? 8.305 12.307 -9.665 1.00 86.75 82 THR A O 1
ATOM 645 N N . LYS A 1 83 ? 9.123 10.455 -10.645 1.00 84.88 83 LYS A N 1
ATOM 646 C CA . LYS A 1 83 ? 8.000 10.224 -11.560 1.00 84.88 83 LYS A CA 1
ATOM 647 C C . LYS A 1 83 ? 6.807 9.544 -10.881 1.00 84.88 83 LYS A C 1
ATOM 649 O O . LYS A 1 83 ? 5.689 9.673 -11.363 1.00 84.88 83 LYS A O 1
ATOM 654 N N . ALA A 1 84 ? 7.040 8.808 -9.793 1.00 86.50 84 ALA A N 1
ATOM 655 C CA . ALA A 1 84 ? 5.996 8.055 -9.098 1.00 86.50 84 ALA A CA 1
ATOM 656 C C . ALA A 1 84 ? 5.141 8.923 -8.155 1.00 86.50 84 ALA A C 1
ATOM 658 O O . ALA A 1 84 ? 4.017 8.538 -7.821 1.00 86.50 84 ALA A O 1
ATOM 659 N N . ILE A 1 85 ? 5.644 10.094 -7.744 1.00 79.44 85 ILE A N 1
ATOM 660 C CA . ILE A 1 85 ? 4.962 11.003 -6.812 1.00 79.44 85 ILE A CA 1
ATOM 661 C C . ILE A 1 85 ? 3.544 11.307 -7.324 1.00 79.44 85 ILE A C 1
ATOM 663 O O . ILE A 1 85 ? 3.360 11.802 -8.432 1.00 79.44 85 ILE A O 1
ATOM 667 N N . ASN A 1 86 ? 2.538 10.993 -6.502 1.00 78.81 86 ASN A N 1
ATOM 668 C CA . ASN A 1 86 ? 1.102 11.206 -6.748 1.00 78.81 86 ASN A CA 1
ATOM 669 C C . ASN A 1 86 ? 0.462 10.402 -7.897 1.00 78.81 86 ASN A C 1
ATOM 671 O O . ASN A 1 86 ? -0.704 10.625 -8.214 1.00 78.81 86 ASN A O 1
ATOM 675 N N . SER A 1 87 ? 1.148 9.417 -8.479 1.00 88.81 87 SER A N 1
ATOM 676 C CA . SER A 1 87 ? 0.664 8.695 -9.673 1.00 88.81 87 SER A CA 1
ATOM 677 C C . SER A 1 87 ? -0.169 7.430 -9.392 1.00 88.81 87 SER A C 1
ATOM 679 O O . SER A 1 87 ? -0.343 6.570 -10.259 1.00 88.81 87 SER A O 1
ATOM 681 N N . CYS A 1 88 ? -0.711 7.311 -8.181 1.00 93.38 88 CYS A N 1
ATOM 682 C CA . CYS A 1 88 ? -1.556 6.190 -7.783 1.00 93.38 88 CYS A CA 1
ATOM 683 C C . CYS A 1 88 ? -3.025 6.406 -8.151 1.00 93.38 88 CYS A C 1
ATOM 685 O O . CYS A 1 88 ? -3.580 7.478 -7.929 1.00 93.38 88 CYS A O 1
ATOM 687 N N . HIS A 1 89 ? -3.679 5.352 -8.638 1.00 92.88 89 HIS A N 1
ATOM 688 C CA . HIS A 1 89 ? -5.088 5.396 -9.048 1.00 92.88 89 HIS A CA 1
ATOM 689 C C . HIS A 1 89 ? -6.064 5.742 -7.906 1.00 92.88 89 HIS A C 1
ATOM 691 O O . HIS A 1 89 ? -7.111 6.327 -8.153 1.00 92.88 89 HIS A O 1
ATOM 697 N N . THR A 1 90 ? -5.696 5.444 -6.659 1.00 91.81 90 THR A N 1
ATOM 698 C CA . THR A 1 90 ? -6.462 5.751 -5.440 1.00 91.81 90 THR A CA 1
ATOM 699 C C . THR A 1 90 ? -6.296 7.190 -4.955 1.00 91.81 90 THR A C 1
ATOM 701 O O . THR A 1 90 ? -7.005 7.602 -4.044 1.00 91.81 90 THR A O 1
ATOM 704 N N . SER A 1 91 ? -5.393 7.989 -5.540 1.00 89.31 91 SER A N 1
ATOM 705 C CA . SER A 1 91 ? -5.153 9.375 -5.100 1.00 89.31 91 SER A CA 1
ATOM 706 C C . SER A 1 91 ? -6.370 10.296 -5.276 1.00 89.31 91 SER A C 1
ATOM 708 O O . SER A 1 91 ? -6.404 11.366 -4.681 1.00 89.31 91 SER A O 1
ATOM 710 N N . SER A 1 92 ? -7.360 9.913 -6.091 1.00 86.69 92 SER A N 1
ATOM 711 C CA . SER A 1 92 ? -8.618 10.657 -6.243 1.00 86.69 92 SER A CA 1
ATOM 712 C C . SER A 1 92 ? -9.628 10.392 -5.124 1.00 86.69 92 SER A C 1
ATOM 714 O O . SER A 1 92 ? -10.650 11.072 -5.062 1.00 86.69 92 SER A O 1
ATOM 716 N N . LEU A 1 93 ? -9.398 9.378 -4.284 1.00 87.44 93 LEU A N 1
ATOM 717 C CA . LEU A 1 93 ? -10.285 9.063 -3.171 1.00 87.44 93 LEU A CA 1
ATOM 718 C C . LEU A 1 93 ? -10.043 10.060 -2.027 1.00 87.44 93 LEU A C 1
ATOM 720 O O . LEU A 1 93 ? -8.886 10.314 -1.686 1.00 87.44 93 LEU A O 1
ATOM 724 N N . PRO A 1 94 ? -11.102 10.601 -1.396 1.00 85.94 94 PRO A N 1
ATOM 725 C CA . PRO A 1 94 ? -10.970 11.493 -0.250 1.00 85.94 94 PRO A CA 1
ATOM 726 C C . PRO A 1 94 ? -10.609 10.681 1.001 1.00 85.94 94 PRO A C 1
ATOM 728 O O . PRO A 1 94 ? -11.457 10.371 1.834 1.00 85.94 94 PRO A O 1
ATOM 731 N N . THR A 1 95 ? -9.344 10.278 1.107 1.00 86.62 95 THR A N 1
ATOM 732 C CA . THR A 1 95 ? -8.819 9.561 2.274 1.00 86.62 95 THR A CA 1
ATOM 733 C C . THR A 1 95 ? -8.223 10.542 3.279 1.00 86.62 95 THR A C 1
ATOM 735 O O . THR A 1 95 ? -7.554 11.480 2.847 1.00 86.62 95 THR A O 1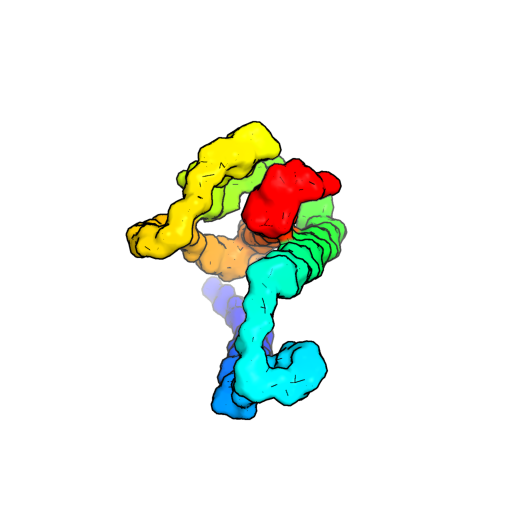
ATOM 738 N N . PRO A 1 96 ? -8.396 10.334 4.595 1.00 86.38 96 PRO A N 1
ATOM 739 C CA . PRO A 1 96 ? -7.778 11.196 5.598 1.00 86.38 96 PRO A CA 1
ATOM 740 C C . PRO A 1 96 ? -6.249 11.064 5.550 1.00 86.38 96 PRO A C 1
ATOM 742 O O . PRO A 1 96 ? -5.714 9.953 5.575 1.00 86.38 96 PRO A O 1
ATOM 745 N N . GLU A 1 97 ? -5.533 12.181 5.491 1.00 84.31 97 GLU A N 1
ATOM 746 C CA . GLU A 1 97 ? -4.060 12.174 5.412 1.00 84.31 97 GLU A CA 1
ATOM 747 C C . GLU A 1 97 ? -3.384 12.243 6.790 1.00 84.31 97 GLU A C 1
ATOM 749 O O . GLU A 1 97 ? -2.2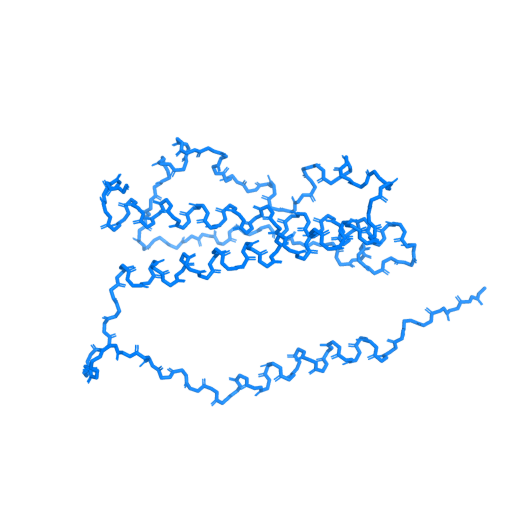00 11.932 6.920 1.00 84.31 97 GLU A O 1
ATOM 754 N N . ASP A 1 98 ? -4.137 12.606 7.828 1.00 77.88 98 ASP A N 1
ATOM 755 C CA . ASP A 1 98 ? -3.653 12.744 9.198 1.00 77.88 98 ASP A CA 1
ATOM 756 C C . ASP A 1 98 ? -4.609 12.108 10.223 1.00 77.88 98 ASP A C 1
ATOM 758 O O . ASP A 1 98 ? -5.696 11.602 9.908 1.00 77.88 98 ASP A O 1
ATOM 762 N N . LYS A 1 99 ? -4.148 12.066 11.476 1.00 71.56 99 LYS A N 1
ATOM 763 C CA . LYS A 1 99 ? -4.862 11.426 12.583 1.00 71.56 99 LYS A CA 1
ATOM 764 C C . LYS A 1 99 ? -6.154 12.176 12.898 1.00 71.56 99 LYS A C 1
ATOM 766 O O . LYS A 1 99 ? -7.166 11.541 13.190 1.00 71.56 99 LYS A O 1
ATOM 771 N N . GLU A 1 100 ? -6.117 13.498 12.836 1.00 79.56 100 GLU A N 1
ATOM 772 C CA . GLU A 1 100 ? -7.218 14.398 13.152 1.00 79.56 100 GLU A CA 1
ATOM 773 C C . GLU A 1 100 ? -8.380 14.188 12.172 1.00 79.56 100 GLU A C 1
ATOM 775 O O . GLU A 1 100 ? -9.517 13.969 12.593 1.00 79.56 100 GLU A O 1
ATOM 780 N N . GLN A 1 101 ? -8.091 14.145 10.870 1.00 81.19 101 GLN A N 1
ATOM 781 C CA . GLN A 1 101 ? -9.058 13.827 9.819 1.00 81.19 101 GLN A CA 1
ATOM 782 C C . GLN A 1 101 ? -9.618 12.414 9.994 1.00 81.19 101 GLN A C 1
ATOM 784 O O . GLN A 1 101 ? -10.827 12.204 9.888 1.00 81.19 101 GLN A O 1
ATOM 789 N N . ALA A 1 102 ? -8.767 11.436 10.315 1.00 78.75 102 ALA A N 1
ATOM 790 C CA . ALA A 1 102 ? -9.208 10.057 10.511 1.00 78.75 102 ALA A CA 1
ATOM 791 C C . ALA A 1 102 ? -10.138 9.900 11.731 1.00 78.75 102 ALA A C 1
ATOM 793 O O . ALA A 1 102 ? -11.072 9.096 11.704 1.00 78.75 102 ALA A O 1
ATOM 794 N N . GLN A 1 103 ? -9.937 10.691 12.789 1.00 73.75 103 GLN A N 1
ATOM 795 C CA . GLN A 1 103 ? -10.817 10.720 13.962 1.00 73.75 103 GLN A CA 1
ATOM 796 C C . GLN A 1 103 ? -12.196 11.327 13.663 1.00 73.75 103 GLN A C 1
ATOM 798 O O . GLN A 1 103 ? -13.171 10.971 14.328 1.00 73.75 103 GLN A O 1
ATOM 803 N N . GLN A 1 104 ? -12.306 12.193 12.655 1.00 76.06 104 GLN A N 1
ATOM 804 C CA . GLN A 1 104 ? -13.564 12.843 12.271 1.00 76.06 104 GLN A CA 1
ATOM 805 C C . GLN A 1 104 ? -14.463 11.989 11.365 1.00 76.06 104 GLN A C 1
ATOM 807 O O . GLN A 1 104 ? -15.627 12.333 11.172 1.00 76.06 104 GLN A O 1
ATOM 812 N N . ILE A 1 105 ? -13.984 10.854 10.846 1.00 76.06 105 ILE A N 1
ATOM 813 C CA . ILE A 1 105 ? -14.799 9.968 10.000 1.00 76.06 105 ILE A CA 1
ATOM 814 C C . ILE A 1 105 ? -16.001 9.434 10.790 1.00 76.06 105 ILE A C 1
ATOM 816 O O . ILE A 1 105 ? -15.843 8.897 11.884 1.00 76.06 105 ILE A O 1
ATOM 820 N N . HIS A 1 106 ? -17.213 9.539 10.252 1.00 71.81 106 HIS A N 1
ATOM 821 C CA . HIS A 1 106 ? -18.397 8.943 10.870 1.00 71.81 106 HIS A CA 1
ATOM 822 C C . HIS A 1 106 ? -18.558 7.485 10.425 1.00 71.81 106 HIS A C 1
ATOM 824 O O . HIS A 1 106 ? -18.749 7.206 9.246 1.00 71.81 106 HIS A O 1
ATOM 830 N N . VAL A 1 107 ? -18.496 6.546 11.373 1.00 69.00 107 VAL A N 1
ATOM 831 C CA . VAL A 1 107 ? -18.777 5.127 11.109 1.00 69.00 107 VAL A CA 1
ATOM 832 C C . VAL A 1 107 ? -20.282 4.908 11.251 1.00 69.00 107 VAL A C 1
ATOM 834 O O . VAL A 1 107 ? -20.806 4.942 12.364 1.00 69.00 107 VAL A O 1
ATOM 837 N N . HIS A 1 108 ? -20.981 4.699 10.136 1.00 64.25 108 HIS A N 1
ATOM 838 C CA . HIS A 1 108 ? -22.420 4.432 10.123 1.00 64.25 108 HIS A CA 1
ATOM 839 C C . HIS A 1 108 ? -22.702 2.952 9.818 1.00 64.25 108 HIS A C 1
ATOM 841 O O . HIS A 1 108 ? -22.735 2.561 8.651 1.00 64.25 108 HIS A O 1
ATOM 847 N N . PRO A 1 109 ? -22.927 2.100 10.835 1.00 58.81 109 PRO A N 1
ATOM 848 C CA . PRO A 1 109 ? -23.318 0.717 10.590 1.00 58.81 109 PRO A CA 1
ATOM 849 C C . PRO A 1 109 ? -24.696 0.659 9.906 1.00 58.81 109 PRO A C 1
ATOM 851 O O . PRO A 1 109 ? -25.678 1.178 10.433 1.00 58.81 109 PRO A O 1
ATOM 854 N N . GLY A 1 110 ? -24.772 0.014 8.735 1.00 56.19 110 GLY A N 1
ATOM 855 C CA . GLY A 1 110 ? -26.034 -0.280 8.036 1.00 56.19 110 GLY A CA 1
ATOM 856 C C . GLY A 1 110 ? -26.384 0.608 6.835 1.00 56.19 110 GLY A C 1
ATOM 857 O O . GLY A 1 110 ? -27.461 0.441 6.262 1.00 56.19 110 GLY A O 1
ATOM 858 N N . VAL A 1 111 ? -25.506 1.524 6.418 1.00 62.88 111 VAL A N 1
ATOM 859 C CA . VAL A 1 111 ? -25.700 2.307 5.185 1.00 62.88 111 VAL A CA 1
ATOM 860 C C . VAL A 1 111 ? -25.293 1.466 3.969 1.00 62.88 111 VAL A C 1
ATOM 862 O O . VAL A 1 111 ? -24.224 0.862 3.959 1.00 62.88 111 VAL A O 1
ATOM 865 N N . ARG A 1 112 ? -26.141 1.419 2.929 1.00 58.69 112 ARG A N 1
ATOM 866 C CA . ARG A 1 112 ? -25.720 0.951 1.599 1.00 58.69 112 ARG A CA 1
ATOM 867 C C . ARG A 1 112 ? -24.867 2.051 0.990 1.00 58.69 112 ARG A C 1
ATOM 869 O O . ARG A 1 112 ? -25.403 3.039 0.493 1.00 58.69 112 ARG A O 1
ATOM 876 N N . GLU A 1 113 ? -23.557 1.916 1.096 1.00 63.31 113 GLU A N 1
ATOM 877 C CA . GLU A 1 113 ? -22.648 2.812 0.398 1.00 63.31 113 GLU A CA 1
ATOM 878 C C . GLU A 1 113 ? -22.729 2.517 -1.102 1.00 63.31 113 GLU A C 1
ATOM 880 O O . GLU A 1 113 ? -22.709 1.362 -1.529 1.00 63.31 113 GLU A O 1
ATOM 885 N N . ASN A 1 114 ? -22.860 3.567 -1.914 1.00 63.47 114 ASN A N 1
ATOM 886 C CA . ASN A 1 114 ? -22.591 3.435 -3.338 1.00 63.47 114 ASN A CA 1
ATOM 887 C C . ASN A 1 114 ? -21.102 3.092 -3.458 1.00 63.47 114 ASN A C 1
ATOM 889 O O . ASN A 1 114 ? -20.274 3.873 -2.992 1.00 63.47 114 ASN A O 1
ATOM 893 N N . GLU A 1 115 ? -20.763 1.935 -4.031 1.00 64.81 115 GLU A N 1
ATOM 894 C CA . GLU A 1 115 ? -19.374 1.498 -4.205 1.00 64.81 115 GLU A CA 1
ATOM 895 C C . GLU A 1 115 ? -18.629 2.463 -5.142 1.00 64.81 115 GLU A C 1
ATOM 897 O O . GLU A 1 115 ? -18.609 2.298 -6.361 1.00 64.81 115 GLU A O 1
ATOM 902 N N . VAL A 1 116 ? -18.024 3.507 -4.576 1.00 71.06 116 VAL A N 1
ATOM 903 C CA . VAL A 1 116 ? -17.140 4.421 -5.300 1.00 71.06 116 VAL A CA 1
ATOM 904 C C . VAL A 1 116 ? -15.718 3.890 -5.162 1.00 71.06 116 VAL A C 1
ATOM 906 O O . VAL A 1 116 ? -15.009 4.208 -4.211 1.00 71.06 116 VAL A O 1
ATOM 909 N N . TYR A 1 117 ? -15.302 3.056 -6.113 1.00 77.56 117 TYR A N 1
ATOM 910 C CA . TYR A 1 117 ? -13.923 2.585 -6.223 1.00 77.56 117 TYR A CA 1
ATOM 911 C C . TYR A 1 117 ? -13.195 3.281 -7.375 1.00 77.56 117 TYR A C 1
ATOM 913 O O . TYR A 1 117 ? -13.773 3.602 -8.415 1.00 77.56 117 TYR A O 1
ATOM 921 N N . SER A 1 118 ? -11.892 3.502 -7.207 1.00 84.81 118 SER A N 1
ATOM 922 C CA . SER A 1 118 ? -11.028 3.948 -8.298 1.00 84.81 118 SER A CA 1
ATOM 923 C C . SER A 1 118 ? -10.690 2.770 -9.210 1.00 84.81 118 SER A C 1
ATOM 925 O O . SER A 1 118 ? -10.146 1.766 -8.751 1.00 84.81 118 SER A O 1
ATOM 927 N N . VAL A 1 119 ? -10.963 2.893 -10.509 1.00 89.12 119 VAL A N 1
ATOM 928 C CA . VAL A 1 119 ? -10.597 1.871 -11.501 1.00 89.12 119 VAL A CA 1
ATOM 929 C C . VAL A 1 119 ? -9.111 1.987 -11.841 1.00 89.12 119 VAL A C 1
ATOM 931 O O . VAL A 1 119 ? -8.631 3.061 -12.202 1.00 89.12 119 VAL A O 1
ATOM 934 N N . TRP A 1 120 ? -8.376 0.877 -11.777 1.00 89.06 120 TRP A N 1
ATOM 935 C CA . TRP A 1 120 ? -6.994 0.809 -12.250 1.00 89.06 120 TRP A CA 1
ATOM 936 C C . TRP A 1 120 ? -6.934 0.337 -13.710 1.00 89.06 120 TRP A C 1
ATOM 938 O O . TRP A 1 120 ? -7.412 -0.745 -14.042 1.00 89.06 120 TRP A O 1
ATOM 948 N N . SER A 1 121 ? -6.314 1.133 -14.583 1.00 87.81 121 SER A N 1
ATOM 949 C CA . SER A 1 121 ? -6.201 0.876 -16.031 1.00 87.81 121 SER A CA 1
ATOM 950 C C . SER A 1 121 ? -4.748 0.756 -16.521 1.00 87.81 121 SER A C 1
ATOM 952 O O . SER A 1 121 ? -4.468 0.890 -17.709 1.00 87.81 121 SER A O 1
ATOM 954 N N . GLY A 1 122 ? -3.803 0.479 -15.616 1.00 88.62 122 GLY A N 1
ATOM 955 C CA . GLY A 1 122 ? -2.359 0.475 -15.897 1.00 88.62 122 GLY A CA 1
ATOM 956 C C . GLY A 1 122 ? -1.797 -0.788 -16.565 1.00 88.62 122 GLY A C 1
ATOM 957 O O . GLY A 1 122 ? -0.586 -0.865 -16.776 1.00 88.62 122 GLY A O 1
ATOM 958 N N . LEU A 1 123 ? -2.631 -1.779 -16.904 1.00 90.75 123 LEU A N 1
ATOM 959 C CA . LEU A 1 123 ? -2.179 -3.047 -17.494 1.00 90.75 123 LEU A CA 1
ATOM 960 C C . LEU A 1 123 ? -1.367 -2.876 -18.796 1.00 90.75 123 LEU A C 1
ATOM 962 O O . LEU A 1 123 ? -0.329 -3.532 -18.909 1.00 90.75 123 LEU A O 1
ATOM 966 N N . PRO A 1 124 ? -1.749 -1.994 -19.747 1.00 93.88 124 PRO A N 1
ATOM 967 C CA . PRO A 1 124 ? -0.954 -1.777 -20.956 1.00 93.88 124 PRO A CA 1
ATOM 968 C C . PRO A 1 124 ? 0.476 -1.313 -20.651 1.00 93.88 124 PRO A C 1
ATOM 970 O O . PRO A 1 124 ? 1.422 -1.782 -21.282 1.00 93.88 124 PRO A O 1
ATOM 973 N N . SER A 1 125 ? 0.656 -0.458 -19.638 1.00 92.06 125 SER A N 1
ATOM 974 C CA . SER A 1 125 ? 1.972 0.047 -19.225 1.00 92.06 125 SER A CA 1
ATOM 975 C C . SER A 1 125 ? 2.872 -1.062 -18.664 1.00 92.06 125 SER A C 1
ATOM 977 O O . SER A 1 125 ? 4.070 -1.082 -18.934 1.00 92.06 125 SER A O 1
ATOM 979 N N . LEU A 1 126 ? 2.301 -2.039 -17.946 1.00 91.50 126 LEU A N 1
ATOM 980 C CA . LEU A 1 126 ? 3.036 -3.218 -17.454 1.00 91.50 126 LEU A CA 1
ATOM 981 C C . LEU A 1 126 ? 3.458 -4.180 -18.575 1.00 91.50 126 LEU A C 1
ATOM 983 O O . LEU A 1 126 ? 4.357 -5.000 -18.394 1.00 91.50 126 LEU A O 1
ATOM 987 N N . GLN A 1 127 ? 2.803 -4.094 -19.729 1.00 92.44 127 GLN A N 1
ATOM 988 C CA . GLN A 1 127 ? 3.033 -4.944 -20.893 1.00 92.44 127 GLN A CA 1
ATOM 989 C C . GLN A 1 127 ? 3.885 -4.259 -21.971 1.00 92.44 127 GLN A C 1
ATOM 991 O O . GLN A 1 127 ? 4.129 -4.835 -23.029 1.00 92.44 127 GLN A O 1
ATOM 996 N N . MET A 1 128 ? 4.381 -3.045 -21.729 1.00 90.75 128 MET A N 1
ATOM 997 C CA . MET A 1 128 ? 5.192 -2.346 -22.723 1.00 90.75 128 MET A CA 1
ATOM 998 C C . MET A 1 128 ? 6.445 -3.142 -23.106 1.00 90.75 128 MET A C 1
ATOM 1000 O O . MET A 1 128 ? 7.089 -3.785 -22.273 1.00 90.75 128 MET A O 1
ATOM 1004 N N . ALA A 1 129 ? 6.783 -3.107 -24.398 1.00 95.44 129 ALA A N 1
ATOM 1005 C CA . ALA A 1 129 ? 8.002 -3.725 -24.911 1.00 95.44 129 ALA A CA 1
ATOM 1006 C C . ALA A 1 129 ? 9.251 -2.982 -24.414 1.00 95.44 129 ALA A C 1
ATOM 1008 O O . ALA A 1 129 ? 10.238 -3.631 -24.064 1.00 95.44 129 ALA A O 1
ATOM 1009 N N . ASP A 1 130 ? 9.159 -1.649 -24.342 1.00 96.19 130 ASP A N 1
ATOM 1010 C CA . ASP A 1 130 ? 10.178 -0.776 -23.765 1.00 96.19 130 ASP A CA 1
ATOM 1011 C C . ASP A 1 130 ? 10.419 -1.114 -22.289 1.00 96.19 130 ASP A C 1
ATOM 1013 O O . ASP A 1 130 ? 9.496 -1.103 -21.470 1.00 96.19 130 ASP A O 1
ATOM 1017 N N . GLU A 1 131 ? 11.665 -1.454 -21.964 1.00 93.88 131 GLU A N 1
ATOM 1018 C CA . GLU A 1 131 ? 12.030 -1.950 -20.640 1.00 93.88 131 GLU A CA 1
ATOM 1019 C C . GLU A 1 131 ? 11.890 -0.864 -19.573 1.00 93.88 131 GLU A C 1
ATOM 1021 O O . GLU A 1 131 ? 11.327 -1.140 -18.517 1.00 93.88 131 GLU A O 1
ATOM 1026 N N . ASP A 1 132 ? 12.341 0.361 -19.849 1.00 93.56 132 ASP A N 1
ATOM 1027 C CA . ASP A 1 132 ? 12.294 1.462 -18.884 1.00 93.56 132 ASP A CA 1
ATOM 1028 C C . ASP A 1 132 ? 10.858 1.864 -18.546 1.00 93.56 132 ASP A C 1
ATOM 1030 O O . ASP A 1 132 ? 10.517 2.002 -17.369 1.00 93.56 132 ASP A O 1
ATOM 1034 N N . SER A 1 133 ? 9.988 1.985 -19.551 1.00 93.62 133 SER A N 1
ATOM 1035 C CA . SER A 1 133 ? 8.565 2.274 -19.345 1.00 93.62 133 SER A CA 1
ATOM 1036 C C . SER A 1 133 ? 7.878 1.162 -18.559 1.00 93.62 133 SER A C 1
ATOM 1038 O O . SER A 1 133 ? 7.116 1.436 -17.630 1.00 93.62 133 SER A O 1
ATOM 1040 N N . ARG A 1 134 ? 8.184 -0.102 -18.881 1.00 95.00 134 ARG A N 1
ATOM 1041 C CA . ARG A 1 134 ? 7.639 -1.259 -18.167 1.00 95.00 134 ARG A CA 1
ATOM 1042 C C . ARG A 1 134 ? 8.115 -1.303 -16.715 1.00 95.00 134 ARG A C 1
ATOM 1044 O O . ARG A 1 134 ? 7.299 -1.484 -15.815 1.00 95.00 134 ARG A O 1
ATOM 1051 N N . LEU A 1 135 ? 9.412 -1.128 -16.466 1.00 95.44 135 LEU A N 1
ATOM 1052 C CA . LEU A 1 135 ? 9.977 -1.119 -15.114 1.00 95.44 135 LEU A CA 1
ATOM 1053 C C . LEU A 1 135 ? 9.444 0.049 -14.290 1.00 95.44 135 LEU A C 1
ATOM 1055 O O . LEU A 1 135 ? 9.133 -0.142 -13.118 1.00 95.44 135 LEU A O 1
ATOM 1059 N N . PHE A 1 136 ? 9.269 1.224 -14.895 1.00 95.25 136 PHE A N 1
ATOM 1060 C CA . PHE A 1 136 ? 8.619 2.349 -14.234 1.00 95.25 136 PHE A CA 1
ATOM 1061 C C . PHE A 1 136 ? 7.156 2.040 -13.880 1.00 95.25 136 PHE A C 1
ATOM 1063 O O . PHE A 1 136 ? 6.712 2.358 -12.778 1.00 95.25 136 PHE A O 1
ATOM 1070 N N . ALA A 1 137 ? 6.409 1.370 -14.761 1.00 94.50 137 ALA A N 1
ATOM 1071 C CA . ALA A 1 137 ? 5.036 0.964 -14.470 1.00 94.50 137 ALA A CA 1
ATOM 1072 C C . ALA A 1 137 ? 4.960 -0.018 -13.283 1.00 94.50 137 ALA A C 1
ATOM 1074 O O . ALA A 1 137 ? 4.122 0.163 -12.397 1.00 94.50 137 ALA A O 1
ATOM 1075 N N . PHE A 1 138 ? 5.865 -1.004 -13.212 1.00 95.50 138 PHE A N 1
ATOM 1076 C CA . PHE A 1 138 ? 5.992 -1.887 -12.043 1.00 95.50 138 PHE A CA 1
ATOM 1077 C C . PHE A 1 138 ? 6.407 -1.122 -10.785 1.00 95.50 138 PHE A C 1
ATOM 1079 O O . PHE A 1 138 ? 5.817 -1.321 -9.726 1.00 95.50 138 PHE A O 1
ATOM 1086 N N . TYR A 1 139 ? 7.380 -0.217 -10.904 1.00 95.88 139 TYR A N 1
ATOM 1087 C CA . TYR A 1 139 ? 7.828 0.624 -9.801 1.00 95.88 139 TYR A CA 1
ATOM 1088 C C . TYR A 1 139 ? 6.667 1.410 -9.194 1.00 95.88 139 TYR A C 1
ATOM 1090 O O . TYR A 1 139 ? 6.464 1.375 -7.981 1.00 95.88 139 TYR A O 1
ATOM 1098 N N . ASN A 1 140 ? 5.875 2.077 -10.039 1.00 95.69 140 ASN A N 1
ATOM 1099 C CA . ASN A 1 140 ? 4.721 2.841 -9.594 1.00 95.69 140 ASN A CA 1
ATOM 1100 C C . ASN A 1 140 ? 3.659 1.942 -8.941 1.00 95.69 140 ASN A C 1
ATOM 1102 O O . ASN A 1 140 ? 3.156 2.258 -7.867 1.00 95.69 140 ASN A O 1
ATOM 1106 N N . LEU A 1 141 ? 3.360 0.784 -9.537 1.00 95.88 141 LEU A N 1
ATOM 1107 C CA . LEU A 1 141 ? 2.411 -0.173 -8.965 1.00 95.88 141 LEU A CA 1
ATOM 1108 C C . LEU A 1 141 ? 2.815 -0.599 -7.545 1.00 95.88 141 LEU A C 1
ATOM 1110 O O . LEU A 1 141 ? 1.996 -0.543 -6.628 1.00 95.88 141 LEU A O 1
ATOM 1114 N N . LEU A 1 142 ? 4.077 -0.988 -7.353 1.00 96.12 142 LEU A N 1
ATOM 1115 C CA . LEU A 1 142 ? 4.600 -1.427 -6.057 1.00 96.12 142 LEU A CA 1
ATOM 1116 C C . LEU A 1 142 ? 4.686 -0.274 -5.051 1.00 96.12 142 LEU A C 1
ATOM 1118 O O . LEU A 1 142 ? 4.370 -0.455 -3.875 1.00 96.12 142 LEU A O 1
ATOM 1122 N N . HIS A 1 143 ? 5.058 0.921 -5.514 1.00 95.81 143 HIS A N 1
ATOM 1123 C CA . HIS A 1 143 ? 5.037 2.139 -4.710 1.00 95.81 143 HIS A CA 1
ATOM 1124 C C . HIS A 1 143 ? 3.632 2.409 -4.152 1.00 95.81 143 HIS A C 1
ATOM 1126 O O . HIS A 1 143 ? 3.473 2.602 -2.943 1.00 95.81 143 HIS A O 1
ATOM 1132 N N . CYS A 1 144 ? 2.614 2.366 -5.015 1.00 96.19 144 CYS A N 1
ATOM 1133 C CA . CYS A 1 144 ? 1.222 2.579 -4.635 1.00 96.19 144 CYS A CA 1
ATOM 1134 C C . CYS A 1 144 ? 0.693 1.479 -3.716 1.00 96.19 144 CYS A C 1
ATOM 1136 O O . CYS A 1 144 ? 0.053 1.791 -2.718 1.00 96.19 144 CYS A O 1
ATOM 1138 N N . LEU A 1 145 ? 1.012 0.209 -3.985 1.00 96.75 145 LEU A N 1
ATOM 1139 C CA . LEU A 1 145 ? 0.625 -0.905 -3.118 1.00 96.75 145 LEU A CA 1
ATOM 1140 C C . LEU A 1 145 ? 1.201 -0.748 -1.704 1.00 96.75 145 LEU A C 1
ATOM 1142 O O . LEU A 1 145 ? 0.481 -0.910 -0.718 1.00 96.75 145 LEU A O 1
ATOM 1146 N N . ARG A 1 146 ? 2.484 -0.388 -1.586 1.00 97.12 146 ARG A N 1
ATOM 1147 C CA . ARG A 1 146 ? 3.130 -0.115 -0.294 1.00 97.12 146 ARG A CA 1
ATOM 1148 C C . ARG A 1 146 ? 2.451 1.042 0.446 1.00 97.12 146 ARG A C 1
ATOM 1150 O O . ARG A 1 146 ? 2.197 0.933 1.643 1.00 97.12 146 ARG A O 1
ATOM 1157 N N . ARG A 1 147 ? 2.151 2.136 -0.261 1.00 95.19 147 ARG A N 1
ATOM 1158 C CA . ARG A 1 147 ? 1.476 3.319 0.297 1.00 95.19 147 ARG A CA 1
ATOM 1159 C C . ARG A 1 147 ? 0.064 2.991 0.787 1.00 95.19 147 ARG A C 1
ATOM 1161 O O . ARG A 1 147 ? -0.290 3.333 1.911 1.00 95.19 147 ARG A O 1
ATOM 1168 N N . ASP A 1 148 ? -0.729 2.321 -0.038 1.00 94.88 148 ASP A N 1
ATOM 1169 C CA . ASP A 1 148 ? -2.141 2.073 0.250 1.00 94.88 148 ASP A CA 1
ATOM 1170 C C . ASP A 1 148 ? -2.311 0.980 1.317 1.00 94.88 148 ASP A C 1
ATOM 1172 O O . ASP A 1 148 ? -3.150 1.124 2.203 1.00 94.88 148 ASP A O 1
ATOM 1176 N N . SER A 1 149 ? -1.462 -0.056 1.328 1.00 97.25 149 SER A N 1
ATOM 1177 C CA . SER A 1 149 ? -1.443 -1.047 2.419 1.00 97.25 149 SER A CA 1
ATOM 1178 C C . SER A 1 149 ? -1.081 -0.424 3.770 1.00 97.25 149 SER A C 1
ATOM 1180 O O . SER A 1 149 ? -1.710 -0.754 4.774 1.00 97.25 149 SER A O 1
ATOM 1182 N N . HIS A 1 150 ? -0.138 0.526 3.801 1.00 96.12 150 HIS A N 1
ATOM 1183 C CA . HIS A 1 150 ? 0.179 1.291 5.011 1.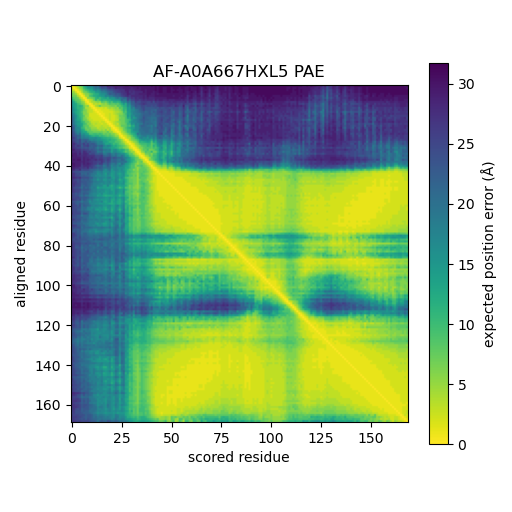00 96.12 150 HIS A CA 1
ATOM 1184 C C . HIS A 1 150 ? -1.020 2.120 5.501 1.00 96.12 150 HIS A C 1
ATOM 1186 O O . HIS A 1 150 ? -1.318 2.138 6.699 1.00 96.12 150 HIS A O 1
ATOM 1192 N N . LYS A 1 151 ? -1.731 2.794 4.581 1.00 94.19 151 LYS A N 1
ATOM 1193 C CA . LYS A 1 151 ? -2.958 3.541 4.906 1.00 94.19 151 LYS A CA 1
ATOM 1194 C C . LYS A 1 151 ? -4.033 2.617 5.487 1.00 94.19 151 LYS A C 1
ATOM 1196 O O . LYS A 1 151 ? -4.569 2.920 6.548 1.00 94.19 151 LYS A O 1
ATOM 1201 N N . ILE A 1 152 ? -4.293 1.469 4.854 1.00 93.75 152 ILE A N 1
ATOM 1202 C CA . ILE A 1 152 ? -5.278 0.481 5.329 1.00 93.75 152 ILE A CA 1
ATOM 1203 C C . ILE A 1 152 ? -4.927 -0.019 6.734 1.00 93.75 152 ILE A C 1
ATOM 1205 O O . ILE A 1 152 ? -5.789 -0.018 7.612 1.00 93.75 152 ILE A O 1
ATOM 1209 N N . ASP A 1 153 ? -3.671 -0.408 6.967 1.00 96.00 153 ASP A N 1
ATOM 1210 C CA . ASP A 1 153 ? -3.208 -0.859 8.283 1.00 96.00 153 ASP A CA 1
ATOM 1211 C C . ASP A 1 153 ? -3.399 0.219 9.361 1.00 96.00 153 ASP A C 1
ATOM 1213 O O . ASP A 1 153 ? -3.928 -0.045 10.444 1.00 96.00 153 ASP A O 1
ATOM 1217 N N . SER A 1 154 ? -3.048 1.462 9.035 1.00 93.44 154 SER A N 1
ATOM 1218 C CA . SER A 1 154 ? -3.210 2.604 9.937 1.00 93.44 154 SER A CA 1
ATOM 1219 C C . SER A 1 154 ? -4.683 2.875 10.262 1.00 93.44 154 SER A C 1
ATOM 1221 O O . SER A 1 154 ? -5.039 3.046 11.430 1.00 93.44 154 SER A O 1
ATOM 1223 N N . TYR A 1 155 ? -5.563 2.864 9.257 1.00 91.94 155 TYR A N 1
ATOM 1224 C CA . TYR A 1 155 ? -6.997 3.079 9.459 1.00 91.94 155 TYR A CA 1
ATOM 1225 C C . TYR A 1 155 ? -7.639 1.957 10.269 1.00 91.94 155 TYR A C 1
ATOM 1227 O O . TYR A 1 155 ? -8.436 2.242 11.160 1.00 91.94 155 TYR A O 1
ATOM 1235 N N . LEU A 1 156 ? -7.268 0.696 10.037 1.00 93.00 156 LEU A N 1
ATOM 1236 C CA . LEU A 1 156 ? -7.776 -0.426 10.828 1.00 93.00 156 LEU A CA 1
ATOM 1237 C C . LEU A 1 156 ? -7.365 -0.324 12.299 1.00 93.00 156 LEU A C 1
ATOM 1239 O O . LEU A 1 156 ? -8.193 -0.566 13.176 1.00 93.00 156 LEU A O 1
ATOM 1243 N N . LYS A 1 157 ? -6.128 0.097 12.587 1.00 93.38 157 LYS A N 1
ATOM 1244 C CA . LYS A 1 157 ? -5.670 0.362 13.962 1.00 93.38 157 LYS A CA 1
ATOM 1245 C C . LYS A 1 157 ? -6.478 1.481 14.626 1.00 93.38 157 LYS A C 1
ATOM 1247 O O . LYS A 1 157 ? -6.907 1.319 15.769 1.00 93.38 157 LYS A O 1
ATOM 1252 N N . LEU A 1 158 ? -6.737 2.579 13.911 1.00 90.56 158 LEU A N 1
ATOM 1253 C CA . LEU A 1 158 ? -7.549 3.696 14.412 1.00 90.56 158 LEU A CA 1
ATOM 1254 C C . LEU A 1 158 ? -9.009 3.288 14.650 1.00 90.56 158 LEU A C 1
ATOM 1256 O O . LEU A 1 158 ? -9.565 3.584 15.707 1.00 90.56 158 LEU A O 1
ATOM 1260 N N . LEU A 1 159 ? -9.617 2.564 13.708 1.00 88.75 159 LEU A N 1
ATOM 1261 C CA . LEU A 1 159 ? -10.990 2.071 13.820 1.00 88.75 159 LEU A CA 1
ATOM 1262 C C . LEU A 1 159 ? -11.139 1.073 14.966 1.00 88.75 159 LEU A C 1
ATOM 1264 O O . LEU A 1 159 ? -12.058 1.218 15.769 1.00 88.75 159 LEU A O 1
ATOM 1268 N N . LYS A 1 160 ? -10.208 0.119 15.099 1.00 91.44 160 LYS A N 1
ATOM 1269 C CA . LYS A 1 160 ? -10.149 -0.784 16.253 1.00 91.44 160 LYS A CA 1
ATOM 1270 C C . LYS A 1 160 ? -10.101 0.022 17.545 1.00 91.44 160 LYS A C 1
ATOM 1272 O O . LYS A 1 160 ? -10.869 -0.257 18.461 1.00 91.44 160 LYS A O 1
ATOM 1277 N N . CYS A 1 161 ? -9.229 1.027 17.611 1.00 90.81 161 CYS A N 1
ATOM 1278 C CA . CYS A 1 161 ? -9.077 1.828 18.812 1.00 90.81 161 CYS A CA 1
ATOM 1279 C C . CYS A 1 161 ? -10.371 2.551 19.207 1.00 90.81 161 CYS A C 1
ATOM 1281 O O . CYS A 1 161 ? -10.834 2.474 20.345 1.00 90.81 161 CYS A O 1
ATOM 1283 N N . ARG A 1 162 ? -11.000 3.199 18.230 1.00 87.38 162 ARG A N 1
ATOM 1284 C CA . ARG A 1 162 ? -12.233 3.951 18.433 1.00 87.38 162 ARG A CA 1
ATOM 1285 C C . ARG A 1 162 ? -13.421 3.059 18.781 1.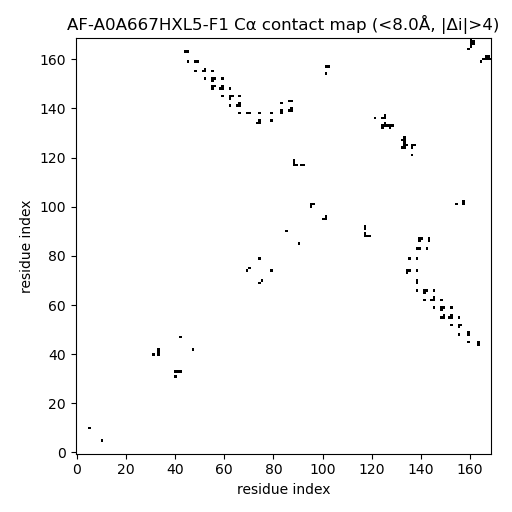00 87.38 162 ARG A C 1
ATOM 1287 O O . ARG A 1 162 ? -14.162 3.372 19.699 1.00 87.38 162 ARG A O 1
ATOM 1294 N N . ILE A 1 163 ? -13.613 1.962 18.052 1.00 87.50 163 ILE A N 1
ATOM 1295 C CA . ILE A 1 163 ? -14.821 1.133 18.159 1.00 87.50 163 ILE A CA 1
ATOM 1296 C C . ILE A 1 163 ? -14.738 0.154 19.336 1.00 87.50 163 ILE A C 1
ATOM 1298 O O . ILE A 1 163 ? -15.748 -0.112 19.979 1.00 87.50 163 ILE A O 1
ATOM 1302 N N . VAL A 1 164 ? -13.554 -0.396 19.629 1.00 90.62 164 VAL A N 1
ATOM 1303 C CA . VAL A 1 164 ? -13.386 -1.431 20.668 1.00 90.62 164 VAL A CA 1
ATOM 1304 C C . VAL A 1 164 ? -13.014 -0.840 22.030 1.00 90.62 164 VAL A C 1
ATOM 1306 O O . VAL A 1 164 ? -13.354 -1.437 23.052 1.00 90.62 164 VAL A O 1
ATOM 1309 N N . TYR A 1 165 ? -12.319 0.300 22.057 1.00 89.12 165 TYR A N 1
ATOM 1310 C CA . TYR A 1 165 ? -11.766 0.889 23.284 1.00 89.12 165 TYR A CA 1
ATOM 1311 C C . TYR A 1 165 ? -12.216 2.334 23.536 1.00 89.12 165 TYR A C 1
ATOM 1313 O O . TYR A 1 165 ? -11.670 2.990 24.418 1.00 89.12 165 TYR A O 1
ATOM 1321 N N . ASP A 1 166 ? -13.183 2.848 22.770 1.00 86.31 166 ASP A N 1
ATOM 1322 C CA . ASP A 1 166 ? -13.667 4.232 22.888 1.00 86.31 166 ASP A CA 1
ATOM 1323 C C . ASP A 1 166 ? -12.526 5.266 22.839 1.00 86.31 166 ASP A C 1
ATOM 1325 O O . ASP A 1 166 ? -12.458 6.221 23.606 1.00 86.31 166 ASP A O 1
ATOM 1329 N N . SER A 1 167 ? -11.569 5.033 21.936 1.00 85.56 167 SER A N 1
ATOM 1330 C CA . SER A 1 167 ? -10.363 5.855 21.747 1.00 85.56 167 SER A CA 1
ATOM 1331 C C . SER A 1 167 ? -9.342 5.822 22.899 1.00 85.56 167 SER A C 1
ATOM 1333 O O . SER A 1 167 ? -8.360 6.559 22.840 1.00 85.56 167 SER A O 1
ATOM 1335 N N . ASN A 1 168 ? -9.516 4.947 23.897 1.00 86.69 168 ASN A N 1
ATOM 1336 C CA . ASN A 1 168 ? -8.567 4.724 24.995 1.00 86.69 168 ASN A CA 1
ATOM 1337 C C . ASN A 1 168 ? -7.638 3.538 24.697 1.00 86.69 168 ASN A C 1
ATOM 1339 O O . ASN A 1 168 ? -7.748 2.465 25.297 1.00 86.69 168 ASN A O 1
ATOM 1343 N N . CYS A 1 169 ? -6.737 3.755 23.743 1.00 84.12 169 CYS A N 1
ATOM 1344 C CA . CYS A 1 169 ? -5.623 2.873 23.401 1.00 84.12 169 CYS A CA 1
ATOM 1345 C C . CYS A 1 169 ? -4.311 3.630 23.633 1.00 84.12 169 CYS A C 1
ATOM 1347 O O . CYS A 1 169 ? -3.296 2.936 23.806 1.00 84.12 169 CYS A O 1
#

Secondary structure (DSSP, 8-state):
-------HHHHHHHHHHHHHHHHHGGG-------GGG-SS----HHHHHHHHHHHHHHHHHHHHHHHHHHIIIIITTTTHHHHHTT--GGGGS----SHHHHHH----TT-------PPP--HHHHT-SSHHHHHHHHHHHHHHHHHHHHHHHHHHHHHHHHHHHTT--

Mean predicted aligned error: 11.88 Å

Solvent-accessible surface area (backbone atoms only — not comparable to full-atom values): 10304 Å² total; per-residue (Å²): 141,80,87,80,72,74,61,63,67,61,59,47,50,53,51,51,49,56,50,46,55,56,57,63,58,74,75,63,78,81,72,80,88,48,82,87,76,54,94,72,77,75,81,50,72,60,60,53,42,52,51,49,37,54,50,29,46,50,52,21,51,52,32,43,52,54,36,51,56,46,37,70,75,76,38,69,92,67,64,50,69,77,70,39,65,84,68,42,64,60,70,83,54,96,68,64,90,47,72,70,55,54,69,66,59,82,87,68,92,86,67,86,72,78,88,85,72,70,79,79,81,62,63,67,43,58,65,42,87,53,62,68,60,17,51,45,39,48,49,39,52,35,51,40,49,26,53,49,31,44,50,52,25,51,50,45,50,50,48,40,28,42,75,72,45,74,62,68,117